Protein AF-A0A959QAR5-F1 (afdb_monomer_lite)

Radius of gyration: 26.77 Å; chains: 1; bounding box: 67×60×67 Å

Secondary structure (DSSP, 8-state):
-HHHHHHHHHHHHHHHHHHHHHHHHHTTTTTGGG-HHHHHHHHHHHHHHHHHHHHHHHHHHHH--TT-HHHHHHHHHHHHHHHHHHHHIIIIISTHHHHHHHHHHHHHHHHHHHHHHHHH-------HHHHHHHHHHHHHHHHHHHHHHHHHHHHHHHHHHHHHHHTTS--

Sequence (171 aa):
MIGNFISDFWFGLRSCSEALLFIRRHRLWTGIWNYGWLSRFLLVVGLLIGLKFFGVFWGWASHVKVDQPQMLGASVVDLYKQMIQAGYSLFFMGWLKYVILILTEVIVFHFVRRSSEILTGQGEDASFKTFLGAQKRMIKVVLRAWVLEMIFTTLAGIVLGIISLDFLKDP

Foldseek 3Di:
DVVVVVVVVVVVVVVVVVLVVVCVVLVLVPCLVVLPVVVVVVVVVVVVVVVLLVVLVVVLVVPDDPPDPVVVVVSVVVSVVSNVVSVCCCCPVHPVVVVVVVVVLSVVVSSVQSVCCVVVVDDDDSYPVVSVVVVVVVVVVVVVVVVVVVVVVVVVVVVVVVVVVVVVPDD

Structure (mmCIF, N/CA/C/O backbone):
data_AF-A0A959QAR5-F1
#
_entry.id   AF-A0A959QAR5-F1
#
loop_
_atom_site.group_PDB
_atom_site.id
_atom_site.type_symbol
_atom_site.label_atom_id
_atom_site.label_alt_id
_atom_site.label_comp_id
_atom_site.label_asym_id
_atom_site.label_entity_id
_atom_site.label_seq_id
_atom_site.pdbx_PDB_ins_code
_atom_site.Cartn_x
_atom_site.Cartn_y
_atom_site.Cartn_z
_atom_site.occupancy
_atom_site.B_iso_or_equiv
_atom_site.auth_seq_id
_atom_site.auth_comp_id
_atom_site.auth_asym_id
_atom_site.auth_atom_id
_atom_site.pdbx_PDB_model_num
ATOM 1 N N . MET A 1 1 ? -14.998 21.836 25.420 1.00 53.31 1 MET A N 1
ATOM 2 C CA . MET A 1 1 ? -14.962 20.989 24.205 1.00 53.31 1 MET A CA 1
ATOM 3 C C . MET A 1 1 ? -13.613 21.081 23.474 1.00 53.31 1 MET A C 1
ATOM 5 O O . MET A 1 1 ? -13.052 20.040 23.180 1.00 53.31 1 MET A O 1
ATOM 9 N N . ILE A 1 2 ? -13.027 22.275 23.278 1.00 59.91 2 ILE A N 1
ATOM 10 C CA . ILE A 1 2 ? -11.709 22.457 22.616 1.00 59.91 2 ILE A CA 1
ATOM 11 C C . ILE A 1 2 ? -10.517 21.918 23.442 1.00 59.91 2 ILE A C 1
ATOM 13 O O . ILE A 1 2 ? -9.582 21.362 22.876 1.00 59.91 2 ILE A O 1
ATOM 17 N N . GLY A 1 3 ? -10.557 22.022 24.778 1.00 67.81 3 GLY A N 1
ATOM 18 C CA . GLY A 1 3 ? -9.472 21.535 25.650 1.00 67.81 3 GLY A CA 1
ATOM 19 C C . GLY A 1 3 ? -9.220 20.023 25.555 1.00 67.81 3 GLY A C 1
ATOM 20 O O . GLY A 1 3 ? -8.069 19.608 25.476 1.00 67.81 3 GLY A O 1
ATOM 21 N N . ASN A 1 4 ? -10.289 19.222 25.464 1.00 72.06 4 ASN A N 1
ATOM 22 C CA . ASN A 1 4 ? -10.189 17.765 25.311 1.00 72.06 4 ASN A CA 1
ATOM 23 C C . ASN A 1 4 ? -9.671 17.381 23.918 1.00 72.06 4 ASN A C 1
ATOM 25 O O . ASN A 1 4 ? -8.890 16.454 23.777 1.00 72.06 4 ASN A O 1
ATOM 29 N N . PHE A 1 5 ? -10.030 18.147 22.885 1.00 76.88 5 PHE A N 1
ATOM 30 C CA . PHE A 1 5 ? -9.530 17.902 21.534 1.00 76.88 5 PHE A CA 1
ATOM 31 C C . PHE A 1 5 ? -8.006 18.075 21.441 1.00 76.88 5 PHE A C 1
ATOM 33 O O . PHE A 1 5 ? -7.326 17.263 20.821 1.00 76.88 5 PHE A O 1
ATOM 40 N N . ILE A 1 6 ? -7.450 19.104 22.092 1.00 77.94 6 ILE A N 1
ATOM 41 C CA . ILE A 1 6 ? -6.000 19.345 22.112 1.00 77.94 6 ILE A CA 1
ATOM 42 C C . ILE A 1 6 ? -5.278 18.247 22.904 1.00 77.94 6 ILE A C 1
ATOM 44 O O . ILE A 1 6 ? -4.229 17.778 22.461 1.00 77.94 6 ILE A O 1
ATOM 48 N N . SER A 1 7 ? -5.830 17.804 24.040 1.00 80.81 7 SER A N 1
ATOM 49 C CA . SER A 1 7 ? -5.240 16.695 24.800 1.00 80.81 7 SER A CA 1
ATOM 50 C C . SER A 1 7 ? -5.286 15.379 24.030 1.00 80.81 7 SER A C 1
ATOM 52 O O . SER A 1 7 ? -4.283 14.670 24.005 1.00 80.81 7 SER A O 1
ATOM 54 N N . ASP A 1 8 ? -6.396 15.083 23.354 1.00 83.56 8 ASP A N 1
ATOM 55 C CA . ASP A 1 8 ? -6.567 13.859 22.566 1.00 83.56 8 ASP A CA 1
ATOM 56 C C . ASP A 1 8 ? -5.649 13.863 21.336 1.00 83.56 8 ASP A C 1
ATOM 58 O O . ASP A 1 8 ? -5.035 12.848 20.999 1.00 83.56 8 ASP A O 1
ATOM 62 N N . PHE A 1 9 ? -5.476 15.029 20.707 1.00 81.69 9 PHE A N 1
ATOM 63 C CA . PHE A 1 9 ? -4.544 15.220 19.599 1.00 81.69 9 PHE A CA 1
ATOM 64 C C . PHE A 1 9 ? -3.089 14.986 20.028 1.00 81.69 9 PHE A C 1
ATOM 66 O O . PHE A 1 9 ? -2.364 14.223 19.387 1.00 81.69 9 PHE A O 1
ATOM 73 N N . TRP A 1 10 ? -2.658 15.593 21.140 1.00 79.94 10 TRP A N 1
ATOM 74 C CA . TRP A 1 10 ? -1.311 15.382 21.679 1.00 79.94 10 TRP A CA 1
ATOM 75 C C . TRP A 1 10 ? -1.090 13.950 22.165 1.00 79.94 10 TRP A C 1
ATOM 77 O O . TRP A 1 10 ? 0.001 13.408 21.979 1.00 79.94 10 TRP A O 1
ATOM 87 N N . PHE A 1 11 ? -2.114 13.324 22.747 1.00 82.19 11 PHE A N 1
ATOM 88 C CA . PHE A 1 11 ? -2.078 11.919 23.134 1.00 82.19 11 PHE A CA 1
ATOM 89 C C . PHE A 1 11 ? -1.850 11.025 21.910 1.00 82.19 11 PHE A C 1
ATOM 91 O O . PHE A 1 11 ? -0.893 10.254 21.898 1.00 82.19 11 PHE A O 1
ATOM 98 N N . GLY A 1 12 ? -2.627 11.208 20.837 1.00 81.44 12 GLY A N 1
ATOM 99 C CA . GLY A 1 12 ? -2.446 10.471 19.584 1.00 81.44 12 GLY A CA 1
ATOM 100 C C . GLY A 1 12 ? -1.063 10.678 18.956 1.00 81.44 12 GLY A C 1
ATOM 101 O O . GLY A 1 12 ? -0.422 9.716 18.528 1.00 81.44 12 GLY A O 1
ATOM 102 N N . LEU A 1 13 ? -0.552 11.914 18.965 1.00 82.56 13 LEU A N 1
ATOM 103 C CA . LEU A 1 13 ? 0.785 12.229 18.453 1.00 82.56 13 LEU A CA 1
ATOM 104 C C . LEU A 1 13 ? 1.888 11.514 19.253 1.00 82.56 13 LEU A C 1
ATOM 106 O O . LEU A 1 13 ? 2.846 10.989 18.680 1.00 82.56 13 LEU A O 1
ATOM 110 N N . ARG A 1 14 ? 1.742 11.448 20.582 1.00 80.88 14 ARG A N 1
ATOM 111 C CA . ARG A 1 14 ? 2.672 10.728 21.460 1.00 80.88 14 ARG A CA 1
ATOM 112 C C . ARG A 1 14 ? 2.595 9.221 21.235 1.00 80.88 14 ARG A C 1
ATOM 114 O O . ARG A 1 14 ? 3.643 8.585 21.112 1.00 80.88 14 ARG A O 1
ATOM 121 N N . SER A 1 15 ? 1.398 8.666 21.067 1.00 85.00 15 SER A N 1
ATOM 122 C CA . SER A 1 15 ? 1.206 7.249 20.744 1.00 85.00 15 SER A CA 1
ATOM 123 C C . SER A 1 15 ? 1.874 6.843 19.425 1.00 85.00 15 SER A C 1
ATOM 125 O O . SER A 1 15 ? 2.395 5.734 19.334 1.00 85.00 15 SER A O 1
ATOM 127 N N . CYS A 1 16 ? 1.965 7.731 18.425 1.00 81.00 16 CYS A N 1
ATOM 128 C CA . CYS A 1 16 ? 2.725 7.455 17.197 1.00 81.00 16 CYS A CA 1
ATOM 129 C C . CYS A 1 16 ? 4.216 7.198 17.479 1.00 81.00 16 CYS A C 1
ATOM 131 O O . CYS A 1 16 ? 4.812 6.284 16.906 1.00 81.00 16 CYS A O 1
ATOM 133 N N . SER A 1 17 ? 4.823 7.971 18.384 1.00 81.62 17 SER A N 1
ATOM 134 C CA . SER A 1 17 ? 6.225 7.771 18.780 1.00 81.62 17 SER A CA 1
ATOM 135 C C . SER A 1 17 ? 6.442 6.442 19.511 1.00 81.62 17 SER A C 1
ATOM 137 O O . SER A 1 17 ? 7.415 5.731 19.247 1.00 81.62 17 SER A O 1
ATOM 139 N N . GLU A 1 18 ? 5.499 6.060 20.373 1.00 84.50 18 GLU A N 1
ATOM 140 C CA . GLU A 1 18 ? 5.531 4.791 21.099 1.00 84.50 18 GLU A CA 1
ATOM 141 C C . GLU A 1 18 ? 5.327 3.608 20.150 1.00 84.50 18 GLU A C 1
ATOM 143 O O . GLU A 1 18 ? 6.034 2.606 20.255 1.00 84.50 18 GLU A O 1
ATOM 148 N N . ALA A 1 19 ? 4.448 3.754 19.157 1.00 85.56 19 ALA A N 1
ATOM 149 C CA . ALA A 1 19 ? 4.251 2.772 18.100 1.00 85.56 19 ALA A CA 1
ATOM 150 C C . ALA A 1 19 ? 5.527 2.572 17.266 1.00 85.56 19 ALA A C 1
ATOM 152 O O . ALA A 1 19 ? 5.908 1.434 16.997 1.00 85.56 19 ALA A O 1
ATOM 153 N N . LEU A 1 20 ? 6.246 3.644 16.908 1.00 83.69 20 LEU A N 1
ATOM 154 C CA . LEU A 1 20 ? 7.537 3.538 16.213 1.00 83.69 20 LEU A CA 1
ATOM 155 C C . LEU A 1 20 ? 8.594 2.818 17.059 1.00 83.69 20 LEU A C 1
ATOM 157 O O . LEU A 1 20 ? 9.320 1.955 16.554 1.00 83.69 20 LEU A O 1
ATOM 161 N N . LEU A 1 21 ? 8.667 3.136 18.354 1.00 86.81 21 LEU A N 1
ATOM 162 C CA . LEU A 1 21 ? 9.552 2.448 19.294 1.00 86.81 21 LEU A CA 1
ATOM 163 C C . LEU A 1 21 ? 9.189 0.965 19.423 1.00 86.81 21 LEU A C 1
ATOM 165 O O . LEU A 1 21 ? 10.085 0.121 19.398 1.00 86.81 21 LEU A O 1
ATOM 169 N N . PHE A 1 22 ? 7.899 0.639 19.495 1.00 89.19 22 PHE A N 1
ATOM 170 C CA . PHE A 1 22 ? 7.392 -0.730 19.532 1.00 89.19 22 PHE A CA 1
ATOM 171 C C . PHE A 1 22 ? 7.754 -1.498 18.255 1.00 89.19 22 PHE A C 1
ATOM 173 O O . PHE A 1 22 ? 8.333 -2.584 18.336 1.00 89.19 22 PHE A O 1
ATOM 180 N N . ILE A 1 23 ? 7.517 -0.899 17.080 1.00 87.75 23 ILE A N 1
ATOM 181 C CA . ILE A 1 23 ? 7.874 -1.464 15.771 1.00 87.75 23 ILE A CA 1
ATOM 182 C C . ILE A 1 23 ? 9.360 -1.823 15.731 1.00 87.75 23 ILE A C 1
ATOM 184 O O . ILE A 1 23 ? 9.729 -2.932 15.335 1.00 87.75 23 ILE A O 1
ATOM 188 N N . ARG A 1 24 ? 10.216 -0.889 16.163 1.00 87.25 24 ARG A N 1
ATOM 189 C CA . ARG A 1 24 ? 11.671 -1.059 16.155 1.00 87.25 24 ARG A CA 1
ATOM 190 C C . ARG A 1 24 ? 12.146 -2.087 17.177 1.00 87.25 24 ARG A C 1
ATOM 192 O O . ARG A 1 24 ? 13.018 -2.892 16.855 1.00 87.25 24 ARG A O 1
ATOM 199 N N . ARG A 1 25 ? 11.585 -2.071 18.388 1.00 90.06 25 ARG A N 1
ATOM 200 C CA . ARG A 1 25 ? 11.956 -2.971 19.488 1.00 90.06 25 ARG A CA 1
ATOM 201 C C . ARG A 1 25 ? 11.600 -4.421 19.174 1.00 90.06 25 ARG A C 1
ATOM 203 O O . ARG A 1 25 ? 12.423 -5.303 19.392 1.00 90.06 25 ARG A O 1
ATOM 210 N N . HIS A 1 26 ? 10.418 -4.651 18.611 1.00 89.31 26 HIS A N 1
ATOM 211 C CA . HIS A 1 26 ? 9.916 -5.989 18.303 1.00 89.31 26 HIS A CA 1
ATOM 212 C C . HIS A 1 26 ? 10.182 -6.447 16.862 1.00 89.31 26 HIS A C 1
ATOM 214 O O . HIS A 1 26 ? 9.813 -7.561 16.497 1.00 89.31 26 HIS A O 1
ATOM 220 N N . ARG A 1 27 ? 10.843 -5.609 16.048 1.00 85.44 27 ARG A N 1
ATOM 221 C CA . ARG A 1 27 ? 11.210 -5.884 14.648 1.00 85.44 27 ARG A CA 1
ATOM 222 C C . ARG A 1 27 ? 10.037 -6.445 13.842 1.00 85.44 27 ARG A C 1
ATOM 224 O O . ARG A 1 27 ? 10.142 -7.518 13.247 1.00 85.44 27 ARG A O 1
ATOM 231 N N . LEU A 1 28 ? 8.917 -5.719 13.814 1.00 86.06 28 LEU A N 1
ATOM 232 C CA . LEU A 1 28 ? 7.675 -6.203 13.187 1.00 86.06 28 LEU A CA 1
ATOM 233 C C . LEU A 1 28 ? 7.810 -6.514 11.688 1.00 86.06 28 LEU A C 1
ATOM 235 O O . LEU A 1 28 ? 6.982 -7.238 11.164 1.00 86.06 28 LEU A O 1
ATOM 239 N N . TRP A 1 29 ? 8.856 -6.018 11.018 1.00 84.00 29 TRP A N 1
ATOM 240 C CA . TRP A 1 29 ? 9.182 -6.341 9.621 1.00 84.00 29 TRP A CA 1
ATOM 241 C C . TRP A 1 29 ? 9.709 -7.772 9.413 1.00 84.00 29 TRP A C 1
ATOM 243 O O . TRP A 1 29 ? 9.875 -8.222 8.277 1.00 84.00 29 TRP A O 1
ATOM 253 N N . THR A 1 30 ? 10.041 -8.487 10.490 1.00 82.19 30 THR A N 1
ATOM 254 C CA . THR A 1 30 ? 10.508 -9.872 10.405 1.00 82.19 30 THR A CA 1
ATOM 255 C C . THR A 1 30 ? 9.339 -10.812 10.114 1.00 82.19 30 THR A C 1
ATOM 257 O O . THR A 1 30 ? 8.298 -10.758 10.761 1.00 82.19 30 THR A O 1
ATOM 260 N N . GLY A 1 31 ? 9.518 -11.697 9.129 1.00 80.12 31 GLY A N 1
ATOM 261 C CA . GLY A 1 31 ? 8.493 -12.670 8.738 1.00 80.12 31 GLY A CA 1
ATOM 262 C C . GLY A 1 31 ? 7.604 -12.249 7.567 1.00 80.12 31 GLY A C 1
ATOM 263 O O . GLY A 1 31 ? 6.745 -13.030 7.169 1.00 80.12 31 GLY A O 1
ATOM 264 N N . ILE A 1 32 ? 7.833 -11.087 6.942 1.00 81.44 32 ILE A N 1
ATOM 265 C CA . ILE A 1 32 ? 7.093 -10.680 5.730 1.00 81.44 32 ILE A CA 1
ATOM 266 C C . ILE A 1 32 ? 7.295 -11.653 4.551 1.00 81.44 32 ILE A C 1
ATOM 268 O O . ILE A 1 32 ? 6.420 -11.821 3.706 1.00 81.44 32 ILE A O 1
ATOM 272 N N . TRP A 1 33 ? 8.428 -12.357 4.525 1.00 80.00 33 TRP A N 1
ATOM 273 C CA . TRP A 1 33 ? 8.729 -13.388 3.529 1.00 80.00 33 TRP A CA 1
ATOM 274 C C . TRP A 1 33 ? 8.036 -14.729 3.799 1.00 80.00 33 TRP A C 1
ATOM 276 O O . TRP A 1 33 ? 7.980 -15.571 2.907 1.00 80.00 33 TRP A O 1
ATOM 286 N N . ASN A 1 34 ? 7.450 -14.926 4.986 1.00 79.69 34 ASN A N 1
ATOM 287 C CA . ASN A 1 34 ? 6.741 -16.165 5.329 1.00 79.69 34 ASN A CA 1
ATOM 288 C C . ASN A 1 34 ? 5.403 -16.299 4.576 1.00 79.69 34 ASN A C 1
ATOM 290 O O . ASN A 1 34 ? 4.792 -17.367 4.556 1.00 79.69 34 ASN A O 1
ATOM 294 N N . TYR A 1 35 ? 4.944 -15.230 3.923 1.00 82.56 35 TYR A N 1
ATOM 295 C CA . TYR A 1 35 ? 3.731 -15.219 3.116 1.00 82.56 35 TYR A CA 1
ATOM 296 C C . TYR A 1 35 ? 4.025 -15.835 1.742 1.00 82.56 35 TYR A C 1
ATOM 298 O O . TYR A 1 35 ? 4.268 -15.137 0.761 1.00 82.56 35 TYR A O 1
ATOM 306 N N . GLY A 1 36 ? 3.967 -17.165 1.643 1.00 84.19 36 GLY A N 1
ATOM 307 C CA . GLY A 1 36 ? 4.244 -17.881 0.387 1.00 84.19 36 GLY A CA 1
ATOM 308 C C . GLY A 1 36 ? 3.317 -17.518 -0.786 1.00 84.19 36 GLY A C 1
ATO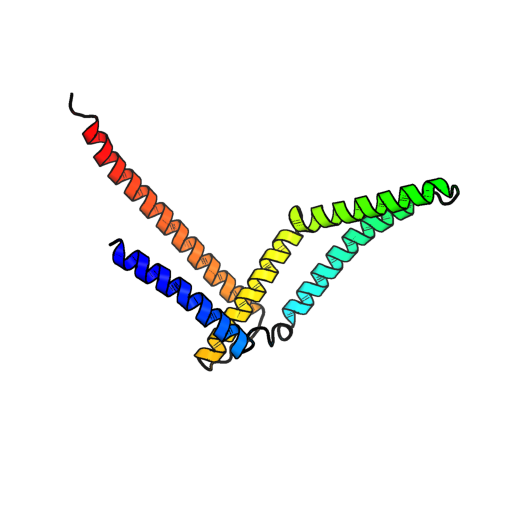M 309 O O . GLY A 1 36 ? 3.639 -17.776 -1.941 1.00 84.19 36 GLY A O 1
ATOM 310 N N . TRP A 1 37 ? 2.160 -16.904 -0.525 1.00 90.12 37 TRP A N 1
ATOM 311 C CA . TRP A 1 37 ? 1.291 -16.371 -1.577 1.00 90.12 37 TRP A CA 1
ATOM 312 C C . TRP A 1 37 ? 1.756 -14.998 -2.087 1.00 90.12 37 TRP A C 1
ATOM 314 O O . TRP A 1 37 ? 1.574 -14.704 -3.266 1.00 90.12 37 TRP A O 1
ATOM 324 N N . LEU A 1 38 ? 2.386 -14.185 -1.229 1.00 90.38 38 LEU A N 1
ATOM 325 C CA . LEU A 1 38 ? 2.914 -12.869 -1.588 1.00 90.38 38 LEU A CA 1
ATOM 326 C C . LEU A 1 38 ? 4.069 -13.012 -2.580 1.00 90.38 38 LEU A C 1
ATOM 32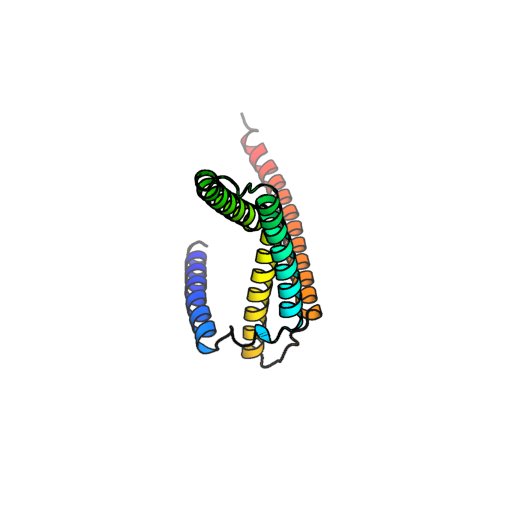8 O O . LEU A 1 38 ? 4.117 -12.292 -3.572 1.00 90.38 38 LEU A O 1
ATOM 332 N N . SER A 1 39 ? 4.957 -13.986 -2.365 1.00 89.94 39 SER A N 1
ATOM 333 C CA . SER A 1 39 ? 6.048 -14.269 -3.303 1.00 89.94 39 SER A CA 1
ATOM 334 C C . SER A 1 39 ? 5.528 -14.715 -4.673 1.00 89.94 39 SER A C 1
ATOM 336 O O . SER A 1 39 ? 5.981 -14.203 -5.693 1.00 89.94 39 SER A O 1
ATOM 338 N N . ARG A 1 40 ? 4.518 -15.596 -4.721 1.00 92.50 40 ARG A N 1
ATOM 339 C CA . ARG A 1 40 ? 3.857 -15.998 -5.979 1.00 92.50 40 ARG A CA 1
ATOM 340 C C . ARG A 1 40 ? 3.201 -14.812 -6.685 1.00 92.50 40 ARG A C 1
ATOM 342 O O . ARG A 1 40 ? 3.326 -14.687 -7.898 1.00 92.50 40 ARG A O 1
ATOM 349 N N . PHE A 1 41 ? 2.541 -13.929 -5.937 1.00 91.94 41 PHE A N 1
ATOM 350 C CA . PHE A 1 41 ? 1.955 -12.705 -6.482 1.00 91.94 41 PHE A CA 1
ATOM 351 C C . PHE A 1 41 ? 3.025 -11.781 -7.084 1.00 91.94 41 PHE A C 1
ATOM 353 O O . PHE A 1 41 ? 2.882 -11.341 -8.224 1.00 91.94 41 PHE A O 1
ATOM 360 N N . LEU A 1 42 ? 4.128 -11.549 -6.367 1.00 93.19 42 LEU A N 1
ATOM 361 C CA . LEU A 1 42 ? 5.252 -10.743 -6.850 1.00 93.19 42 LEU A CA 1
ATOM 362 C C . LEU A 1 42 ? 5.906 -11.334 -8.103 1.00 93.19 42 LEU A C 1
ATOM 364 O O . LEU A 1 42 ? 6.278 -10.575 -8.992 1.00 93.19 42 LEU A O 1
ATOM 368 N N . LEU A 1 43 ? 6.004 -12.662 -8.212 1.00 95.12 43 LEU A N 1
ATOM 369 C CA . LEU A 1 43 ? 6.507 -13.317 -9.423 1.00 95.12 43 LEU A CA 1
ATOM 370 C C . LEU A 1 43 ? 5.620 -13.029 -10.638 1.00 95.12 43 LEU A C 1
ATOM 372 O O . LEU A 1 43 ? 6.136 -12.680 -11.697 1.00 95.12 43 LEU A O 1
ATOM 376 N N . VAL A 1 44 ? 4.294 -13.120 -10.487 1.00 94.56 44 VAL A N 1
ATOM 377 C CA . VAL A 1 44 ? 3.352 -12.795 -11.573 1.00 94.56 44 VAL A CA 1
ATOM 378 C C . VAL A 1 44 ? 3.472 -11.324 -11.968 1.00 94.56 44 VAL A C 1
ATOM 380 O O . VAL A 1 44 ? 3.568 -11.009 -13.151 1.00 94.56 44 VAL A O 1
ATOM 383 N N . VAL A 1 45 ? 3.520 -10.419 -10.988 1.00 93.81 45 VAL A N 1
ATOM 384 C CA . VAL A 1 45 ? 3.707 -8.983 -11.237 1.00 93.81 45 VAL A CA 1
ATOM 385 C C . VAL A 1 45 ? 5.026 -8.725 -11.968 1.00 93.81 45 VAL A C 1
ATOM 387 O O . VAL A 1 45 ? 5.037 -8.018 -12.975 1.00 93.81 45 VAL A O 1
ATOM 390 N N . GLY A 1 46 ? 6.123 -9.326 -11.505 1.00 94.62 46 GLY A N 1
ATOM 391 C CA . GLY A 1 46 ? 7.441 -9.212 -12.125 1.00 94.62 46 GLY A CA 1
ATOM 392 C C . GLY A 1 46 ? 7.456 -9.720 -13.566 1.00 94.62 46 GLY A C 1
ATOM 393 O O . GLY A 1 46 ? 8.020 -9.060 -14.435 1.00 94.62 46 GLY A O 1
ATOM 394 N N . LEU A 1 47 ? 6.766 -10.830 -13.848 1.00 95.94 47 LEU A N 1
ATOM 395 C CA . LEU A 1 47 ? 6.621 -11.361 -15.203 1.00 95.94 47 LEU A CA 1
ATOM 396 C C . LEU A 1 47 ? 5.873 -10.382 -16.120 1.00 95.94 47 LEU A C 1
ATOM 398 O O . LEU A 1 47 ? 6.323 -10.113 -17.230 1.00 95.94 47 LEU A O 1
ATOM 402 N N . LEU A 1 48 ? 4.761 -9.806 -15.654 1.00 92.94 48 LEU A N 1
ATOM 403 C CA . LEU A 1 48 ? 3.986 -8.825 -16.423 1.00 92.94 48 LEU A CA 1
ATOM 404 C C . LEU A 1 48 ? 4.788 -7.549 -16.715 1.00 92.94 48 LEU A C 1
ATOM 406 O O . LEU A 1 48 ? 4.722 -7.013 -17.823 1.00 92.94 48 LEU A O 1
ATOM 410 N N . ILE A 1 49 ? 5.560 -7.076 -15.733 1.00 92.56 49 ILE A N 1
ATOM 411 C CA . ILE A 1 49 ? 6.487 -5.952 -15.904 1.00 92.56 49 ILE A CA 1
ATOM 412 C C . ILE A 1 49 ? 7.550 -6.313 -16.947 1.00 92.56 49 ILE A C 1
ATOM 414 O O . ILE A 1 49 ? 7.760 -5.555 -17.893 1.00 92.56 49 ILE A O 1
ATOM 418 N N . GLY A 1 50 ? 8.161 -7.493 -16.821 1.00 93.12 50 GLY A N 1
ATOM 419 C CA . GLY A 1 50 ? 9.155 -8.000 -17.763 1.00 93.12 50 GLY A CA 1
ATOM 420 C C . GLY A 1 50 ? 8.635 -8.040 -19.199 1.00 93.12 50 GLY A C 1
ATOM 421 O O . GLY A 1 50 ? 9.300 -7.534 -20.095 1.00 93.12 50 GLY A O 1
ATOM 422 N N . LEU A 1 51 ? 7.414 -8.537 -19.422 1.00 93.25 51 LEU A N 1
ATOM 423 C CA . LEU A 1 51 ? 6.790 -8.574 -20.752 1.00 93.25 51 LEU A CA 1
ATOM 424 C C . LEU A 1 51 ? 6.572 -7.175 -21.343 1.00 93.25 51 LEU A C 1
ATOM 426 O O . LEU A 1 51 ? 6.763 -6.971 -22.541 1.00 93.25 51 LEU A O 1
ATOM 430 N N . LYS A 1 52 ? 6.200 -6.192 -20.516 1.00 90.06 52 LYS A N 1
ATOM 431 C CA . LYS A 1 52 ? 6.027 -4.804 -20.966 1.00 90.06 52 LYS A CA 1
ATOM 432 C C . LYS A 1 52 ? 7.346 -4.184 -21.416 1.00 90.06 52 LYS A C 1
ATOM 434 O O . LYS A 1 52 ? 7.399 -3.607 -22.499 1.00 90.06 52 LYS A O 1
ATOM 439 N N . PHE A 1 53 ? 8.400 -4.336 -20.620 1.00 90.75 53 PHE A N 1
ATOM 440 C CA . PHE A 1 53 ? 9.727 -3.833 -20.976 1.00 90.75 53 PHE A CA 1
ATOM 441 C C . PHE A 1 53 ? 10.347 -4.597 -22.150 1.00 90.75 53 PHE A C 1
ATOM 443 O O . PHE A 1 53 ? 10.992 -3.987 -23.001 1.00 90.75 53 PHE A O 1
ATOM 450 N N . PHE A 1 54 ? 10.078 -5.899 -22.261 1.00 93.44 54 PHE A N 1
ATOM 451 C CA . PHE A 1 54 ? 10.462 -6.691 -23.425 1.00 93.44 54 PHE A CA 1
ATOM 452 C C . PHE A 1 54 ? 9.814 -6.161 -24.709 1.00 93.44 54 PHE A C 1
ATOM 454 O O . PHE A 1 54 ? 10.489 -6.061 -25.725 1.00 93.44 54 PHE A O 1
ATOM 461 N N . GLY A 1 55 ? 8.545 -5.742 -24.664 1.00 92.19 55 GLY A N 1
ATOM 462 C CA . GLY A 1 55 ? 7.880 -5.109 -25.807 1.00 92.19 55 GLY A CA 1
ATOM 463 C C . GLY A 1 55 ? 8.546 -3.802 -26.256 1.00 92.19 55 GLY A C 1
ATOM 464 O O . GLY A 1 55 ? 8.720 -3.591 -27.453 1.00 92.19 55 GLY A O 1
ATOM 465 N N . VAL A 1 56 ? 8.972 -2.955 -25.310 1.00 90.38 56 VAL A N 1
ATOM 466 C CA . VAL A 1 56 ? 9.720 -1.715 -25.611 1.00 90.38 56 VAL A CA 1
ATOM 467 C C . VAL A 1 56 ? 11.067 -2.042 -26.252 1.00 90.38 56 VAL A C 1
ATOM 469 O O . VAL A 1 56 ? 11.428 -1.468 -27.277 1.00 90.38 56 VAL A O 1
ATOM 472 N N . PHE A 1 57 ? 11.789 -3.007 -25.680 1.00 91.31 57 PHE A N 1
ATOM 473 C CA . PHE A 1 57 ? 13.068 -3.457 -26.219 1.00 91.31 57 PHE A CA 1
ATOM 474 C C . PHE A 1 57 ? 12.924 -4.057 -27.621 1.00 91.31 57 PHE A C 1
ATOM 476 O O . PHE A 1 57 ? 13.705 -3.729 -28.509 1.00 91.31 57 PHE A O 1
ATOM 483 N N . TRP A 1 58 ? 11.913 -4.900 -27.839 1.00 92.19 58 TRP A N 1
ATOM 484 C CA . TRP A 1 58 ? 11.636 -5.513 -29.135 1.00 92.19 58 TRP A CA 1
ATOM 485 C C . TRP A 1 58 ? 11.281 -4.469 -30.197 1.00 92.19 58 TRP A C 1
ATOM 487 O O . TRP A 1 58 ? 11.814 -4.512 -31.305 1.00 92.19 58 TRP A O 1
ATOM 497 N N . GLY A 1 59 ? 10.438 -3.494 -29.841 1.00 89.25 59 GLY A N 1
ATOM 498 C CA . GLY A 1 59 ? 10.104 -2.368 -30.711 1.00 89.25 59 GLY A CA 1
ATOM 499 C C . GLY A 1 59 ? 11.353 -1.608 -31.145 1.00 89.25 59 GLY A C 1
ATOM 500 O O . GLY A 1 59 ? 11.594 -1.453 -32.339 1.00 89.25 59 GLY A O 1
ATOM 501 N N . TRP A 1 60 ? 12.211 -1.235 -30.197 1.00 89.25 60 TRP A N 1
ATOM 502 C CA . TRP A 1 60 ? 13.490 -0.603 -30.511 1.00 89.25 60 TRP A CA 1
ATOM 503 C C . TRP A 1 60 ? 14.387 -1.479 -31.393 1.00 89.25 60 TRP A C 1
ATOM 505 O O . TRP A 1 60 ? 14.828 -1.023 -32.445 1.00 89.25 60 TRP A O 1
ATOM 515 N N . ALA A 1 61 ? 14.606 -2.744 -31.020 1.00 88.25 61 ALA A N 1
ATOM 516 C CA . ALA A 1 61 ? 15.486 -3.660 -31.744 1.00 88.25 61 ALA A CA 1
ATOM 517 C C . ALA A 1 61 ? 15.062 -3.842 -33.212 1.00 88.25 61 ALA A C 1
ATOM 519 O O . ALA A 1 61 ? 15.914 -3.956 -34.088 1.00 88.25 61 ALA A O 1
ATOM 520 N N . SER A 1 62 ? 13.755 -3.804 -33.494 1.00 86.38 62 SER A N 1
ATOM 521 C CA . SER A 1 62 ? 13.215 -3.895 -34.856 1.00 86.38 62 SER A CA 1
ATOM 522 C C . SER A 1 62 ? 13.432 -2.641 -35.722 1.00 86.38 62 SER A C 1
ATOM 524 O O . SER A 1 62 ? 13.341 -2.720 -36.946 1.00 86.38 62 SER A O 1
ATOM 526 N N . HIS A 1 63 ? 13.739 -1.491 -35.112 1.00 81.50 63 HIS A N 1
ATOM 527 C CA . HIS A 1 63 ? 13.894 -0.201 -35.794 1.00 81.50 63 HIS A CA 1
ATOM 528 C C . HIS A 1 63 ? 15.348 0.285 -35.895 1.00 81.50 63 HIS A C 1
ATOM 530 O O . HIS A 1 63 ? 15.622 1.238 -36.630 1.00 81.50 63 HIS A O 1
ATOM 536 N N . VAL A 1 64 ? 16.294 -0.360 -35.206 1.00 81.88 64 VAL A N 1
ATOM 537 C CA . VAL A 1 64 ? 17.716 -0.005 -35.293 1.00 81.88 64 VAL A CA 1
ATOM 538 C C . VAL A 1 64 ? 18.318 -0.522 -36.599 1.00 81.88 64 VAL A C 1
ATOM 540 O O . VAL A 1 64 ? 18.469 -1.724 -36.803 1.00 81.88 64 VAL A O 1
ATOM 543 N N . LYS A 1 65 ? 18.727 0.403 -37.473 1.00 69.12 65 LYS A N 1
ATOM 544 C CA . LYS A 1 65 ? 19.576 0.107 -38.635 1.00 69.12 65 LYS A CA 1
ATOM 545 C C . LYS A 1 65 ? 21.042 0.275 -38.238 1.00 69.12 65 LYS A C 1
ATOM 547 O O . LYS A 1 65 ? 21.483 1.384 -37.950 1.00 69.12 65 LYS A O 1
ATOM 552 N N . VAL A 1 66 ? 21.777 -0.835 -38.201 1.00 67.19 66 VAL A N 1
ATOM 553 C CA . VAL A 1 66 ? 23.160 -0.921 -37.686 1.00 67.19 66 VAL A CA 1
ATOM 554 C C . VAL A 1 66 ? 24.194 -0.336 -38.666 1.00 67.19 66 VAL A C 1
ATOM 556 O O . VAL A 1 66 ? 25.334 -0.084 -38.290 1.00 67.19 66 VAL A O 1
ATOM 559 N N . ASP A 1 67 ? 23.787 -0.029 -39.898 1.00 70.31 67 ASP A N 1
ATOM 560 C CA . ASP A 1 67 ? 24.688 0.363 -40.990 1.00 70.31 67 ASP A CA 1
ATOM 561 C C . ASP A 1 67 ? 25.284 1.782 -40.853 1.00 70.31 67 ASP A C 1
ATOM 563 O O . ASP A 1 67 ? 26.184 2.149 -41.606 1.00 70.31 67 ASP A O 1
ATOM 567 N N . GLN A 1 68 ? 24.806 2.602 -39.906 1.00 72.81 68 GLN A N 1
ATOM 568 C CA . GLN A 1 68 ? 25.275 3.979 -39.695 1.00 72.81 68 GLN A CA 1
ATOM 569 C C . GLN A 1 68 ? 25.653 4.232 -38.221 1.00 72.81 68 GLN A C 1
ATOM 571 O O . GLN A 1 68 ? 24.770 4.433 -37.381 1.00 72.81 68 GLN A O 1
ATOM 576 N N . PRO A 1 69 ? 26.957 4.312 -37.884 1.00 66.75 69 PRO A N 1
ATOM 577 C CA . PRO A 1 69 ? 27.438 4.502 -36.511 1.00 66.75 69 PRO A CA 1
ATOM 578 C C . PRO A 1 69 ? 26.909 5.765 -35.815 1.00 66.75 69 PRO A C 1
ATOM 580 O O . PRO A 1 69 ? 26.705 5.767 -34.604 1.00 66.75 69 PRO A O 1
ATOM 583 N N . GLN A 1 70 ? 26.634 6.833 -36.574 1.00 68.38 70 GLN A N 1
ATOM 584 C CA . GLN A 1 70 ? 26.049 8.069 -36.038 1.00 68.38 70 GLN A CA 1
ATOM 585 C C . GLN A 1 70 ? 24.582 7.891 -35.597 1.00 68.38 70 GLN A C 1
ATOM 587 O O . GLN A 1 70 ? 24.130 8.566 -34.674 1.00 68.38 70 GLN A O 1
ATOM 592 N N . MET A 1 71 ? 23.845 6.953 -36.203 1.00 73.75 71 MET A N 1
ATOM 593 C CA . MET A 1 71 ? 22.437 6.672 -35.884 1.00 73.75 71 MET A CA 1
ATOM 594 C C . MET A 1 71 ? 22.280 5.754 -34.665 1.00 73.75 71 MET A C 1
ATOM 596 O O . MET A 1 71 ? 21.268 5.826 -33.966 1.00 73.75 71 MET A O 1
ATOM 600 N N . LEU A 1 72 ? 23.301 4.950 -34.342 1.00 79.06 72 LEU A N 1
ATOM 601 C CA . LEU A 1 72 ? 23.312 4.109 -33.141 1.00 79.06 72 LEU A CA 1
ATOM 602 C C . LEU A 1 72 ? 23.204 4.947 -31.859 1.00 79.06 72 LEU A C 1
ATOM 604 O O . LEU A 1 72 ? 22.362 4.650 -31.012 1.00 79.06 72 LEU A O 1
ATOM 608 N N . GLY A 1 73 ? 23.975 6.034 -31.745 1.00 82.12 73 GLY A N 1
ATOM 609 C CA . GLY A 1 73 ? 23.927 6.924 -30.577 1.00 82.12 73 GLY A CA 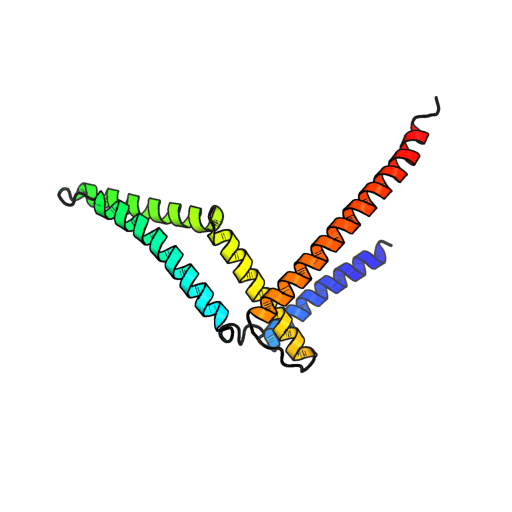1
ATOM 610 C C . GLY A 1 73 ? 22.540 7.535 -30.346 1.00 82.12 73 GLY A C 1
ATOM 611 O O . GLY A 1 73 ? 22.024 7.503 -29.229 1.00 82.12 73 GLY A O 1
ATOM 612 N N . ALA A 1 74 ? 21.895 8.015 -31.413 1.00 84.25 74 ALA A N 1
ATOM 613 C CA . ALA A 1 74 ? 20.535 8.550 -31.345 1.00 84.25 74 ALA A CA 1
ATOM 614 C C . ALA A 1 74 ? 19.504 7.472 -30.962 1.00 84.25 74 ALA A C 1
ATOM 616 O O . ALA A 1 74 ? 18.628 7.727 -30.137 1.00 84.25 74 ALA A O 1
ATOM 617 N N . SER A 1 75 ? 19.642 6.253 -31.494 1.00 85.75 75 SER A N 1
ATOM 618 C CA . SER A 1 75 ? 18.727 5.145 -31.195 1.00 85.75 75 SER A CA 1
ATOM 619 C C . SER A 1 75 ? 18.797 4.670 -29.739 1.00 85.75 75 SER A C 1
ATOM 621 O O . SER A 1 75 ? 17.778 4.295 -29.167 1.00 85.75 75 SER A O 1
ATOM 623 N N . VAL A 1 76 ? 19.977 4.707 -29.110 1.00 88.12 76 VAL A N 1
ATOM 624 C CA . VAL A 1 76 ? 20.148 4.338 -27.694 1.00 88.12 76 VAL A CA 1
ATOM 625 C C . VAL A 1 76 ? 19.523 5.392 -26.780 1.00 88.12 76 VAL A C 1
ATOM 627 O O . VAL A 1 76 ? 18.867 5.050 -25.796 1.00 88.12 76 VAL A O 1
ATOM 630 N N . VAL A 1 77 ? 19.675 6.676 -27.120 1.00 89.62 77 VAL A N 1
ATOM 631 C CA . VAL A 1 77 ? 19.003 7.770 -26.399 1.00 89.62 77 VAL A CA 1
ATOM 632 C C . VAL A 1 77 ? 17.485 7.638 -26.512 1.00 89.62 77 VAL A C 1
ATOM 634 O O . VAL A 1 77 ? 16.775 7.862 -25.531 1.00 89.62 77 VAL A O 1
ATOM 637 N N . ASP A 1 78 ? 16.981 7.254 -27.682 1.00 89.81 78 ASP A N 1
ATOM 638 C CA . ASP A 1 78 ? 15.555 7.029 -27.885 1.00 89.81 78 ASP A CA 1
ATOM 639 C C . ASP A 1 78 ? 15.037 5.828 -27.077 1.00 89.81 78 ASP A C 1
ATOM 641 O O . ASP A 1 78 ? 14.051 5.965 -26.355 1.00 89.81 78 ASP A O 1
ATOM 645 N N . LEU A 1 79 ? 15.764 4.702 -27.062 1.00 90.88 79 LEU A N 1
ATOM 646 C CA . LEU A 1 79 ? 15.457 3.566 -26.183 1.00 90.88 79 LEU A CA 1
ATOM 647 C C . LEU A 1 79 ? 15.369 3.996 -24.717 1.00 90.88 79 LEU A C 1
ATOM 649 O O . LEU A 1 79 ? 14.414 3.651 -24.028 1.00 90.88 79 LEU A O 1
ATOM 653 N N . TYR A 1 80 ? 16.343 4.767 -24.233 1.00 91.94 80 TYR A N 1
ATOM 654 C CA . TYR A 1 80 ? 16.348 5.265 -22.858 1.00 91.94 80 TYR A CA 1
ATOM 655 C C . TYR A 1 80 ? 15.110 6.119 -22.550 1.00 91.94 80 TYR A C 1
ATOM 657 O O . TYR A 1 80 ? 14.458 5.920 -21.521 1.00 91.94 80 TYR A O 1
ATOM 665 N N . LYS A 1 81 ? 14.737 7.028 -23.459 1.00 92.94 81 LYS A N 1
ATOM 666 C CA . LYS A 1 81 ? 13.520 7.842 -23.319 1.00 92.94 81 LYS A CA 1
ATOM 667 C C . LYS A 1 81 ? 12.265 6.974 -23.291 1.00 92.94 81 LYS A C 1
ATOM 669 O O . LYS A 1 81 ? 11.438 7.149 -22.397 1.00 92.94 81 LYS A O 1
ATOM 674 N N . GLN A 1 82 ? 12.149 6.015 -24.210 1.00 92.44 82 GLN A N 1
ATOM 675 C CA . GLN A 1 82 ? 11.021 5.085 -24.260 1.00 92.44 82 GL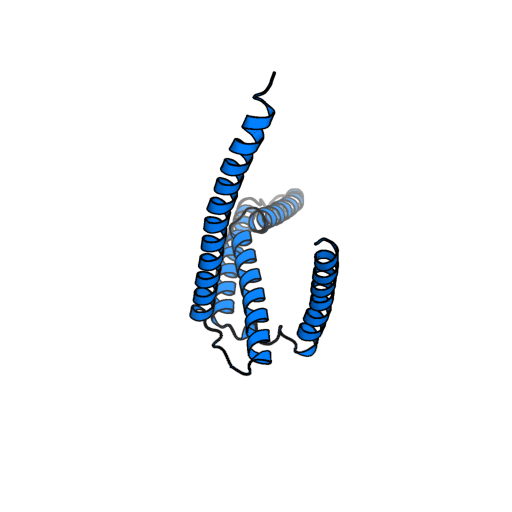N A CA 1
ATOM 676 C C . GLN A 1 82 ? 10.935 4.229 -22.989 1.00 92.44 82 GLN A C 1
ATOM 678 O O . GLN A 1 82 ? 9.845 4.035 -22.458 1.00 92.44 82 GLN A O 1
ATOM 683 N N . MET A 1 83 ? 12.068 3.776 -22.447 1.00 92.50 83 MET A N 1
ATOM 684 C CA . MET A 1 83 ? 12.138 3.011 -21.197 1.00 92.50 83 MET A CA 1
ATOM 685 C C . MET A 1 83 ? 11.674 3.836 -19.992 1.00 92.50 83 MET A C 1
ATOM 687 O O . MET A 1 83 ? 10.865 3.356 -19.197 1.00 92.50 83 MET A O 1
ATOM 691 N N . ILE A 1 84 ? 12.126 5.088 -19.869 1.00 92.75 84 ILE A N 1
ATOM 692 C CA . ILE A 1 84 ? 11.670 5.994 -18.804 1.00 92.75 84 ILE A CA 1
ATOM 693 C C . ILE A 1 84 ? 10.183 6.281 -18.934 1.00 92.75 84 ILE A C 1
ATOM 695 O O . ILE A 1 84 ? 9.452 6.201 -17.948 1.00 92.75 84 ILE A O 1
ATOM 699 N N . GLN A 1 85 ? 9.723 6.608 -20.138 1.00 92.94 85 GLN A N 1
ATOM 700 C CA . GLN A 1 85 ? 8.323 6.926 -20.379 1.00 92.94 85 GLN A CA 1
ATOM 701 C C . GLN A 1 85 ? 7.425 5.713 -20.111 1.00 92.94 85 GLN A C 1
ATOM 703 O O . GLN A 1 85 ? 6.388 5.853 -19.460 1.00 92.94 85 GLN A O 1
ATOM 708 N N . ALA A 1 86 ? 7.836 4.520 -20.549 1.00 90.19 86 ALA A N 1
ATOM 709 C CA . ALA A 1 86 ? 7.146 3.271 -20.256 1.00 90.19 86 ALA A CA 1
ATOM 710 C C . ALA A 1 86 ? 7.120 2.991 -18.751 1.00 90.19 86 ALA A C 1
ATOM 712 O O . ALA A 1 86 ? 6.066 2.649 -18.220 1.00 90.19 86 ALA A O 1
ATOM 713 N N . GLY A 1 87 ? 8.235 3.204 -18.047 1.00 90.31 87 GLY A N 1
ATOM 714 C CA . GLY A 1 87 ? 8.303 3.114 -16.591 1.00 90.31 87 GLY A CA 1
ATOM 715 C C . GLY A 1 87 ? 7.326 4.073 -15.912 1.00 90.31 87 GLY A C 1
ATOM 716 O O . GLY A 1 87 ? 6.469 3.638 -15.147 1.00 90.31 87 GLY A O 1
ATOM 717 N N . TYR A 1 88 ? 7.384 5.366 -16.232 1.00 90.19 88 TYR A N 1
ATOM 718 C CA . TYR A 1 88 ? 6.495 6.378 -15.657 1.00 90.19 88 TYR A CA 1
ATOM 719 C C . TYR A 1 88 ? 5.016 6.062 -15.922 1.00 90.19 88 TYR A C 1
ATOM 721 O O . TYR A 1 88 ? 4.192 6.090 -15.006 1.00 90.19 88 TYR A O 1
ATOM 729 N N . SER A 1 89 ? 4.687 5.688 -17.161 1.00 89.69 89 SER A N 1
ATOM 730 C CA . SER A 1 89 ? 3.342 5.257 -17.537 1.00 89.69 89 SER A CA 1
ATOM 731 C C . SER A 1 89 ? 2.897 4.029 -16.741 1.00 89.69 89 SER A C 1
ATOM 733 O O . SER A 1 89 ? 1.793 4.029 -16.202 1.00 89.69 89 SER A O 1
ATOM 735 N N . LEU A 1 90 ? 3.755 3.016 -16.581 1.00 88.75 90 LEU A N 1
ATOM 736 C CA . LEU A 1 90 ? 3.452 1.814 -15.802 1.00 88.75 90 LEU A CA 1
ATOM 737 C C . LEU A 1 90 ? 3.209 2.127 -14.321 1.00 88.75 90 LEU A C 1
ATOM 739 O O . LEU A 1 90 ? 2.188 1.693 -13.786 1.00 88.75 90 LEU A O 1
ATOM 743 N N . PHE A 1 91 ? 4.110 2.876 -13.677 1.00 85.75 91 PHE A N 1
ATOM 744 C CA . PHE A 1 91 ? 4.062 3.170 -12.240 1.00 85.75 91 PHE A CA 1
ATOM 745 C C . PHE A 1 91 ? 2.907 4.104 -11.854 1.00 85.75 91 PHE A C 1
ATOM 747 O O . PHE A 1 91 ? 2.232 3.844 -10.858 1.00 85.75 91 PHE A O 1
ATOM 754 N N . PHE A 1 92 ? 2.661 5.170 -12.624 1.00 83.44 92 PHE A N 1
ATOM 755 C CA . PHE A 1 92 ? 1.741 6.240 -12.214 1.00 83.44 92 PHE A CA 1
ATOM 756 C C . PHE A 1 92 ? 0.398 6.243 -12.946 1.00 83.44 92 PHE A C 1
ATOM 758 O O . PHE A 1 92 ? -0.613 6.623 -12.354 1.00 83.44 92 PHE A O 1
ATOM 765 N N . MET A 1 93 ? 0.359 5.808 -14.207 1.00 79.12 93 MET A N 1
ATOM 766 C CA . MET A 1 93 ? -0.858 5.831 -15.035 1.00 79.12 93 MET A CA 1
ATOM 767 C C . MET A 1 93 ? -1.441 4.436 -15.293 1.00 79.12 93 MET A C 1
ATOM 769 O O . MET A 1 93 ? -2.575 4.310 -15.747 1.00 79.12 93 MET A O 1
ATOM 773 N N . GLY A 1 94 ? -0.675 3.386 -15.005 1.00 85.19 94 GLY A N 1
ATOM 774 C CA . GLY A 1 94 ? -1.011 2.012 -15.336 1.00 85.19 94 GLY A CA 1
ATOM 775 C C . GLY A 1 94 ? -1.583 1.200 -14.178 1.00 85.19 94 GLY A C 1
ATOM 776 O O . GLY A 1 94 ? -1.870 1.678 -13.081 1.00 85.19 94 GLY A O 1
ATOM 777 N N . TRP A 1 95 ? -1.701 -0.100 -14.436 1.00 86.50 95 TRP A N 1
ATOM 778 C CA . TRP A 1 95 ? -2.185 -1.098 -13.482 1.00 86.50 95 TRP A CA 1
ATOM 779 C C . TRP A 1 95 ? -1.261 -1.275 -12.261 1.00 86.50 95 TRP A C 1
ATOM 781 O O . TRP A 1 95 ? -1.713 -1.693 -11.195 1.00 86.50 95 TRP A O 1
ATOM 791 N N . LEU A 1 96 ? 0.021 -0.917 -12.396 1.00 91.88 96 LEU A N 1
ATOM 792 C CA . LEU A 1 96 ? 1.046 -1.062 -11.360 1.00 91.88 96 LEU A CA 1
ATOM 793 C C . LEU A 1 96 ? 0.772 -0.147 -10.157 1.00 91.88 96 LEU A C 1
ATOM 795 O O . LEU A 1 96 ? 1.055 -0.534 -9.028 1.00 91.88 96 LEU A O 1
ATOM 799 N N . LYS A 1 97 ? 0.111 1.001 -10.362 1.00 91.75 97 LYS A N 1
ATOM 800 C CA . LYS A 1 97 ? -0.415 1.841 -9.273 1.00 91.75 97 LYS A CA 1
ATOM 801 C C . LYS A 1 97 ? -1.276 1.027 -8.303 1.00 91.75 97 LYS A C 1
ATOM 803 O O . LYS A 1 97 ? -1.087 1.102 -7.093 1.00 91.75 97 LYS A O 1
ATOM 808 N N . TYR A 1 98 ? -2.209 0.230 -8.825 1.00 92.00 98 TYR A N 1
ATOM 809 C CA . TYR A 1 98 ? -3.088 -0.596 -7.994 1.00 92.00 98 TYR A CA 1
ATOM 810 C C . TYR A 1 98 ? -2.332 -1.746 -7.334 1.00 92.00 98 TYR A C 1
ATOM 812 O O . TYR A 1 98 ? -2.625 -2.093 -6.196 1.00 92.00 98 TYR A O 1
ATOM 820 N N . VAL A 1 99 ? -1.320 -2.299 -8.006 1.00 92.12 99 VAL A N 1
ATOM 821 C CA . VAL A 1 99 ? -0.427 -3.290 -7.395 1.00 92.12 99 VAL A CA 1
ATOM 822 C C . VAL A 1 99 ? 0.317 -2.698 -6.208 1.00 92.12 99 VAL A C 1
ATOM 824 O O . VAL A 1 99 ? 0.375 -3.339 -5.167 1.00 92.12 99 VAL A O 1
ATOM 827 N N . ILE A 1 100 ? 0.847 -1.479 -6.329 1.00 91.44 100 ILE A N 1
ATOM 828 C CA . ILE A 1 100 ? 1.520 -0.790 -5.223 1.00 91.44 100 ILE A CA 1
ATOM 829 C C . ILE A 1 100 ? 0.550 -0.590 -4.065 1.00 91.44 100 ILE A C 1
ATOM 831 O O . ILE A 1 100 ? 0.902 -0.924 -2.943 1.00 91.44 100 ILE A O 1
ATOM 835 N N . LEU A 1 101 ? -0.681 -0.138 -4.333 1.00 92.44 101 LEU A N 1
ATOM 836 C CA . LEU A 1 101 ? -1.711 -0.013 -3.297 1.00 92.44 101 LEU A CA 1
ATOM 837 C C . LEU A 1 101 ? -1.968 -1.350 -2.587 1.00 92.44 101 LEU A C 1
ATOM 839 O O . LEU A 1 101 ? -2.000 -1.395 -1.360 1.00 92.44 101 LEU A O 1
ATOM 843 N N . ILE A 1 102 ? -2.077 -2.448 -3.340 1.00 91.38 102 ILE A N 1
ATOM 844 C CA . ILE A 1 102 ? -2.228 -3.792 -2.771 1.00 91.38 102 ILE A CA 1
ATOM 845 C C . ILE A 1 102 ? -0.995 -4.181 -1.943 1.00 91.38 102 ILE A C 1
ATOM 847 O O . ILE A 1 102 ? -1.147 -4.706 -0.847 1.00 91.38 102 ILE A O 1
ATOM 851 N N . LEU A 1 103 ? 0.226 -3.923 -2.418 1.00 91.81 103 LEU A N 1
ATOM 852 C CA . LEU A 1 103 ? 1.456 -4.241 -1.684 1.00 91.81 103 LEU A CA 1
ATOM 853 C C . LEU A 1 103 ? 1.585 -3.426 -0.395 1.00 91.81 103 LEU A C 1
ATOM 855 O O . LEU A 1 103 ? 1.944 -3.984 0.640 1.00 91.81 103 LEU A O 1
ATOM 859 N N . THR A 1 104 ? 1.254 -2.135 -0.433 1.00 92.94 104 THR A N 1
ATOM 860 C CA . THR A 1 104 ? 1.178 -1.284 0.758 1.00 92.94 104 THR A CA 1
ATOM 861 C C . THR A 1 104 ? 0.188 -1.860 1.759 1.00 92.94 104 THR A C 1
ATOM 863 O O . THR A 1 104 ? 0.513 -1.990 2.935 1.00 92.94 104 THR A O 1
ATOM 866 N N . GLU A 1 105 ? -0.982 -2.283 1.294 1.00 92.19 105 GLU A N 1
ATOM 867 C CA . GLU A 1 105 ? -1.996 -2.895 2.145 1.00 92.19 105 GLU A CA 1
ATOM 868 C C . GLU A 1 105 ? -1.516 -4.221 2.763 1.00 92.19 105 GLU A C 1
ATOM 870 O O . GLU A 1 105 ? -1.743 -4.484 3.942 1.00 92.19 105 GLU A O 1
ATOM 875 N N . VAL A 1 106 ? -0.777 -5.044 2.013 1.00 91.62 106 VAL A N 1
ATOM 876 C CA . VAL A 1 106 ? -0.152 -6.262 2.555 1.00 91.62 106 VAL A CA 1
ATOM 877 C C . VAL A 1 106 ? 0.869 -5.935 3.645 1.00 91.62 106 VAL A C 1
ATOM 879 O O . VAL A 1 106 ? 0.917 -6.633 4.659 1.00 91.62 106 VAL A O 1
ATOM 882 N N . ILE A 1 107 ? 1.656 -4.869 3.474 1.00 91.19 107 ILE A N 1
ATOM 883 C CA . ILE A 1 107 ? 2.598 -4.399 4.498 1.00 91.19 107 ILE A CA 1
ATOM 884 C C . ILE A 1 107 ? 1.835 -3.956 5.751 1.00 91.19 107 ILE A C 1
ATOM 886 O O . ILE A 1 107 ? 2.168 -4.399 6.848 1.00 91.19 107 ILE A O 1
ATOM 890 N N . VAL A 1 108 ? 0.790 -3.137 5.607 1.00 91.31 108 VAL A N 1
ATOM 891 C CA . VAL A 1 108 ? -0.036 -2.691 6.743 1.00 91.31 108 VAL A CA 1
ATOM 892 C C . VAL A 1 108 ? -0.642 -3.893 7.466 1.00 91.31 108 VAL A C 1
ATOM 894 O O . VAL A 1 108 ? -0.497 -4.020 8.683 1.00 91.31 108 VAL A O 1
ATOM 897 N N . PHE A 1 109 ? -1.239 -4.827 6.724 1.00 90.12 109 PHE A N 1
ATOM 898 C CA . PHE A 1 109 ? -1.801 -6.054 7.279 1.00 90.12 109 PHE A CA 1
ATOM 899 C C . PHE A 1 109 ? -0.761 -6.874 8.049 1.00 90.12 109 PHE A C 1
ATOM 901 O O . PHE A 1 109 ? -1.047 -7.347 9.149 1.00 90.12 109 PHE A O 1
ATOM 908 N N . HIS A 1 110 ? 0.447 -7.029 7.503 1.00 89.88 110 HIS A N 1
ATOM 909 C CA . HIS A 1 110 ? 1.532 -7.741 8.172 1.00 89.88 110 HIS A CA 1
ATOM 910 C C . HIS A 1 110 ? 1.887 -7.096 9.515 1.00 89.88 110 HIS A C 1
ATOM 912 O O . HIS A 1 110 ? 1.945 -7.788 10.530 1.00 89.88 110 HIS A O 1
ATOM 918 N N . PHE A 1 111 ? 2.062 -5.775 9.541 1.00 89.06 111 PHE A N 1
ATOM 919 C CA . PHE A 1 111 ? 2.439 -5.053 10.755 1.00 89.06 111 PHE A CA 1
ATOM 920 C C . PHE A 1 111 ? 1.342 -5.104 11.822 1.00 89.06 111 PHE A C 1
ATOM 922 O O . PHE A 1 111 ? 1.652 -5.346 12.986 1.00 89.06 111 PHE A O 1
ATOM 929 N N . VAL A 1 112 ? 0.073 -4.929 11.434 1.00 88.50 112 VAL A N 1
ATOM 930 C CA . VAL A 1 112 ? -1.080 -5.002 12.351 1.00 88.50 112 VAL A CA 1
ATOM 931 C C . VAL A 1 112 ? -1.262 -6.412 12.908 1.00 88.50 112 VAL A C 1
ATOM 933 O O . VAL A 1 112 ? -1.525 -6.594 14.094 1.00 88.50 112 VAL A O 1
ATOM 936 N N . ARG A 1 113 ? -1.098 -7.437 12.071 1.00 86.56 113 ARG A N 1
ATOM 937 C CA . ARG A 1 113 ? -1.192 -8.827 12.521 1.00 86.56 113 ARG A CA 1
ATOM 938 C C . ARG A 1 113 ? -0.055 -9.163 13.475 1.00 86.56 113 ARG A C 1
ATOM 940 O O . ARG A 1 113 ? -0.299 -9.697 14.549 1.00 86.56 113 ARG A O 1
ATOM 947 N N . ARG A 1 114 ? 1.175 -8.783 13.123 1.00 87.75 114 ARG A N 1
ATOM 948 C CA . ARG A 1 114 ? 2.355 -9.041 13.948 1.00 87.75 114 ARG A CA 1
ATOM 949 C C . ARG A 1 114 ? 2.295 -8.309 15.285 1.00 87.75 114 ARG A C 1
ATOM 951 O O . ARG A 1 114 ? 2.687 -8.879 16.298 1.00 87.75 114 ARG A O 1
ATOM 958 N N . SER A 1 115 ? 1.794 -7.073 15.317 1.00 89.56 115 SER A N 1
ATOM 959 C CA . SER A 1 115 ? 1.572 -6.365 16.581 1.00 89.56 115 SER A CA 1
ATOM 960 C C . SER A 1 115 ? 0.494 -7.049 17.422 1.00 89.56 115 SER A C 1
ATOM 962 O O . SER A 1 115 ? 0.707 -7.245 18.616 1.00 89.56 115 SER A O 1
ATOM 964 N N . SER A 1 116 ? -0.609 -7.490 16.810 1.00 86.81 116 SER A N 1
ATOM 965 C CA . SER A 1 116 ? -1.669 -8.235 17.500 1.00 86.81 116 SER A CA 1
ATOM 966 C C . SER A 1 116 ? -1.170 -9.561 18.081 1.00 86.81 116 SER A C 1
ATOM 968 O O . SER A 1 116 ? -1.445 -9.850 19.242 1.00 86.81 116 SER A O 1
ATOM 970 N N . GLU A 1 117 ? -0.390 -10.343 17.329 1.00 88.12 117 GLU A N 1
ATOM 971 C CA . GLU A 1 117 ? 0.224 -11.593 17.809 1.00 88.12 117 GLU A CA 1
ATOM 972 C C . GLU A 1 117 ? 1.094 -11.357 19.048 1.00 88.12 117 GLU A C 1
ATOM 974 O O . GLU A 1 117 ? 1.016 -12.101 20.021 1.00 88.12 117 GLU A O 1
ATOM 979 N N . ILE A 1 118 ? 1.907 -10.297 19.035 1.00 88.19 118 ILE A N 1
ATOM 980 C CA . ILE A 1 118 ? 2.808 -9.966 20.146 1.00 88.19 118 ILE A CA 1
ATOM 981 C C . ILE A 1 118 ? 2.032 -9.511 21.383 1.00 88.19 118 ILE A C 1
ATOM 983 O O . ILE A 1 118 ? 2.425 -9.840 22.499 1.00 88.19 118 ILE A O 1
ATOM 987 N N . LEU A 1 119 ? 0.946 -8.759 21.198 1.00 87.44 119 LEU A N 1
ATOM 988 C CA . LEU A 1 119 ? 0.136 -8.238 22.300 1.00 87.44 119 LEU A CA 1
ATOM 989 C C . LEU A 1 119 ? -0.803 -9.291 22.903 1.00 87.44 119 LEU A C 1
ATOM 991 O O . LEU A 1 119 ? -1.065 -9.255 24.101 1.00 87.44 119 LEU A O 1
ATOM 995 N N . THR A 1 120 ? -1.321 -10.212 22.090 1.00 86.81 120 THR A N 1
ATOM 996 C CA . THR A 1 120 ? -2.333 -11.198 22.514 1.00 86.81 120 THR A CA 1
ATOM 997 C C . THR A 1 120 ? -1.762 -12.592 22.766 1.00 86.81 120 THR A C 1
ATOM 999 O O . THR A 1 120 ? -2.427 -13.419 23.386 1.00 86.81 120 THR A O 1
ATOM 1002 N N . GLY A 1 121 ? -0.552 -12.879 22.276 1.00 84.00 121 GLY A N 1
ATOM 1003 C CA . GLY A 1 121 ? 0.070 -14.203 22.338 1.00 84.00 121 GLY A CA 1
ATOM 1004 C C . GLY A 1 121 ? -0.587 -15.255 21.435 1.00 84.00 121 GLY A C 1
ATOM 1005 O O . GLY A 1 121 ? -0.164 -16.409 21.444 1.00 84.00 121 GLY A O 1
ATOM 1006 N N . GLN A 1 122 ? -1.608 -14.889 20.654 1.00 80.25 122 GLN A N 1
ATOM 1007 C CA . GLN A 1 122 ? -2.288 -15.799 19.737 1.00 80.25 122 GLN A CA 1
ATOM 1008 C C . GLN A 1 122 ? -1.587 -15.766 18.379 1.00 80.25 122 GLN A C 1
ATOM 1010 O O . GLN A 1 122 ? -1.520 -14.720 17.739 1.00 80.25 122 GLN A O 1
ATOM 1015 N N . GLY A 1 123 ? -1.052 -16.908 17.941 1.00 69.44 123 GLY A N 1
ATOM 1016 C CA . GLY A 1 123 ? -0.499 -17.046 16.596 1.00 69.44 123 GLY A CA 1
ATOM 1017 C C . GLY A 1 123 ? -1.629 -17.072 15.573 1.00 69.44 123 GLY A C 1
ATOM 1018 O O . GLY A 1 123 ? -2.506 -17.931 15.659 1.00 69.44 123 GLY A O 1
ATOM 1019 N N . GLU A 1 124 ? -1.628 -16.150 14.610 1.00 65.00 124 GLU A N 1
ATOM 1020 C CA . GLU A 1 124 ? -2.660 -16.128 13.579 1.00 65.00 124 GLU A CA 1
ATOM 1021 C C . GLU A 1 124 ? -2.104 -16.520 12.191 1.00 65.00 124 GLU A C 1
ATOM 1023 O O . GLU A 1 124 ? -1.204 -15.886 11.644 1.00 65.00 124 GLU A O 1
ATOM 1028 N N . ASP A 1 125 ? -2.747 -17.469 11.503 1.00 72.31 125 ASP A N 1
ATOM 1029 C CA . ASP A 1 125 ? -2.294 -18.016 10.207 1.00 72.31 125 ASP A CA 1
ATOM 1030 C C . ASP A 1 125 ? -2.078 -16.984 9.081 1.00 72.31 125 ASP A C 1
ATOM 1032 O O . ASP A 1 125 ? -3.027 -16.358 8.604 1.00 72.31 125 ASP A O 1
ATOM 1036 N N . ALA A 1 126 ? -0.860 -16.873 8.545 1.00 74.00 126 ALA A N 1
ATOM 1037 C CA . ALA A 1 126 ? -0.468 -15.949 7.465 1.00 74.00 126 ALA A CA 1
ATOM 1038 C C . ALA A 1 126 ? -1.022 -16.299 6.052 1.00 74.00 126 ALA A C 1
ATOM 1040 O O . ALA A 1 126 ? -0.390 -16.048 5.021 1.00 74.00 126 ALA A O 1
ATOM 1041 N N . SER A 1 127 ? -2.213 -16.896 5.976 1.00 84.44 127 SER A N 1
ATOM 1042 C CA . SER A 1 127 ? -2.841 -17.344 4.730 1.00 84.44 127 SER A CA 1
ATOM 1043 C C . SER A 1 127 ? -3.465 -16.198 3.927 1.00 84.44 127 SER A C 1
ATOM 1045 O O . SER A 1 127 ? -4.021 -15.245 4.480 1.00 84.44 127 SER A O 1
ATOM 1047 N N . PHE A 1 128 ? -3.467 -16.339 2.597 1.00 84.31 128 PHE A N 1
ATOM 1048 C CA . PHE A 1 128 ? -4.165 -15.430 1.681 1.00 84.31 128 PHE A CA 1
ATOM 1049 C C . PHE A 1 128 ? -5.663 -15.319 1.997 1.00 84.31 128 PHE A C 1
ATOM 1051 O O . PHE A 1 128 ? -6.246 -14.242 1.903 1.00 84.31 128 PHE A O 1
ATOM 1058 N N . LYS A 1 129 ? -6.290 -16.419 2.435 1.00 87.69 129 LYS A N 1
ATOM 1059 C CA . LYS A 1 129 ? -7.704 -16.424 2.836 1.00 87.69 129 LYS A CA 1
ATOM 1060 C C . LYS A 1 129 ? -7.943 -15.504 4.032 1.00 87.69 129 LYS A C 1
ATOM 1062 O O . LYS A 1 129 ? -8.955 -14.807 4.070 1.00 87.69 129 LYS A O 1
ATOM 1067 N N . THR A 1 130 ? -7.012 -15.477 4.983 1.00 87.88 130 THR A N 1
ATOM 1068 C CA . THR A 1 130 ? -7.114 -14.607 6.155 1.00 87.88 130 THR A CA 1
ATOM 1069 C C . THR A 1 130 ? -6.920 -13.146 5.778 1.00 87.88 130 THR A C 1
ATOM 1071 O O . THR A 1 130 ? -7.688 -12.299 6.235 1.00 87.88 130 THR A O 1
ATOM 1074 N N . PHE A 1 131 ? -5.974 -12.865 4.878 1.00 88.25 131 PHE A N 1
ATOM 1075 C CA . PHE A 1 131 ? -5.798 -11.537 4.291 1.00 88.25 131 PHE A CA 1
ATOM 1076 C C . PHE A 1 131 ? -7.078 -11.056 3.589 1.00 88.25 131 PHE A C 1
ATOM 1078 O O . PHE A 1 131 ? -7.630 -10.026 3.967 1.00 88.25 131 PHE A O 1
ATOM 1085 N N . LEU A 1 132 ? -7.628 -11.829 2.644 1.00 88.88 132 LEU A N 1
ATOM 1086 C CA . LEU A 1 132 ? -8.877 -11.472 1.957 1.00 88.88 132 LEU A CA 1
ATOM 1087 C C . LEU A 1 132 ? -10.067 -11.348 2.913 1.00 88.88 132 LEU A C 1
ATOM 1089 O O . LEU A 1 132 ? -10.923 -10.481 2.738 1.00 88.88 132 LEU A O 1
ATOM 1093 N N . GLY A 1 133 ? -10.129 -12.199 3.937 1.00 91.25 133 GLY A N 1
ATOM 1094 C CA . GLY A 1 133 ? -11.137 -12.110 4.986 1.00 91.25 133 GLY A CA 1
ATOM 1095 C C . GLY A 1 133 ? -11.059 -10.782 5.739 1.00 91.25 133 GLY A C 1
ATOM 1096 O O . GLY A 1 133 ? -12.092 -10.151 5.964 1.00 91.25 133 GLY A O 1
ATOM 1097 N N . ALA A 1 134 ? -9.852 -10.333 6.087 1.00 88.44 134 ALA A N 1
ATOM 1098 C CA . ALA A 1 134 ? -9.630 -9.033 6.713 1.00 88.44 134 ALA A CA 1
ATOM 1099 C C . ALA A 1 134 ? -10.006 -7.878 5.776 1.00 88.44 134 ALA A C 1
ATOM 1101 O O . ALA A 1 134 ? -10.764 -7.001 6.189 1.00 88.44 134 ALA A O 1
ATOM 1102 N N . GLN A 1 135 ? -9.601 -7.938 4.504 1.00 91.12 135 GLN A N 1
ATOM 1103 C CA . GLN A 1 135 ? -9.968 -6.928 3.505 1.00 91.12 135 GLN A CA 1
ATOM 1104 C C . GLN A 1 135 ? -11.481 -6.800 3.337 1.00 91.12 135 GLN A C 1
ATOM 1106 O O . GLN A 1 135 ? -12.039 -5.705 3.372 1.00 91.12 135 GLN A O 1
ATOM 1111 N N . LYS A 1 136 ? -12.189 -7.931 3.262 1.00 93.56 136 LYS A N 1
ATOM 1112 C CA . LYS A 1 136 ? -13.652 -7.942 3.193 1.00 93.56 136 LYS A CA 1
ATOM 1113 C C . LYS A 1 136 ? -14.291 -7.298 4.427 1.00 93.56 136 LYS A C 1
ATOM 1115 O O . LYS A 1 136 ? -15.293 -6.596 4.291 1.00 93.56 136 LYS A O 1
ATOM 1120 N N . ARG A 1 137 ? -13.742 -7.524 5.630 1.00 93.25 137 ARG A N 1
ATOM 1121 C CA . ARG A 1 137 ? -14.225 -6.863 6.856 1.00 93.25 137 ARG A CA 1
ATOM 1122 C C . ARG A 1 137 ? -13.985 -5.355 6.804 1.00 93.25 137 ARG A C 1
ATOM 1124 O O . ARG A 1 137 ? -14.912 -4.614 7.111 1.00 93.25 137 ARG A O 1
ATOM 1131 N N . MET A 1 138 ? -12.804 -4.915 6.374 1.00 91.88 138 MET A N 1
ATOM 1132 C CA . MET A 1 138 ? -12.462 -3.495 6.260 1.00 91.88 138 MET A CA 1
ATOM 1133 C C . MET A 1 138 ? -13.382 -2.772 5.269 1.00 91.88 138 MET A C 1
ATOM 1135 O O . MET A 1 138 ? -14.024 -1.795 5.643 1.00 91.88 138 MET A O 1
ATOM 1139 N N . ILE A 1 139 ? -13.558 -3.315 4.059 1.00 93.94 139 ILE A N 1
ATOM 1140 C CA . ILE A 1 139 ? -14.476 -2.761 3.049 1.00 93.94 139 ILE A CA 1
ATOM 1141 C C . ILE A 1 139 ? -15.908 -2.686 3.595 1.00 93.94 139 ILE A C 1
ATOM 1143 O O . ILE A 1 139 ? -16.594 -1.683 3.414 1.00 93.94 139 ILE A O 1
ATOM 1147 N N . LYS A 1 140 ? -16.364 -3.717 4.318 1.00 94.75 140 LYS A N 1
ATOM 1148 C CA . LYS A 1 140 ? -17.696 -3.719 4.940 1.00 94.75 140 LYS A CA 1
ATOM 1149 C C . LYS A 1 140 ? -17.852 -2.612 5.987 1.00 94.75 140 LYS A C 1
ATOM 1151 O O . LYS A 1 140 ? -18.927 -2.023 6.072 1.00 94.75 140 LYS A O 1
ATOM 1156 N N . VAL A 1 141 ? -16.824 -2.348 6.793 1.00 95.56 141 VAL A N 1
ATOM 1157 C CA . VAL A 1 141 ? -16.839 -1.262 7.787 1.00 95.56 141 VAL A CA 1
ATOM 1158 C C . VAL A 1 141 ? -16.865 0.098 7.093 1.00 95.56 141 VAL A C 1
ATOM 1160 O O . VAL A 1 141 ? -17.706 0.920 7.442 1.00 95.56 141 VAL A O 1
ATOM 1163 N N . VAL A 1 142 ? -16.033 0.302 6.068 1.00 94.56 142 VAL A N 1
ATOM 1164 C CA . VAL A 1 142 ? -15.996 1.551 5.287 1.00 94.56 142 VAL A CA 1
ATOM 1165 C C . VAL A 1 142 ? -17.345 1.833 4.626 1.00 94.56 142 VAL A C 1
ATOM 1167 O O . VAL A 1 142 ? -17.875 2.929 4.767 1.00 94.56 142 VAL A O 1
ATOM 1170 N N . LEU A 1 143 ? -17.956 0.834 3.980 1.00 94.75 143 LEU A N 1
ATOM 1171 C CA . LEU A 1 143 ? -19.279 0.987 3.367 1.00 94.75 143 LEU A CA 1
ATOM 1172 C C . LEU A 1 143 ? -20.360 1.344 4.394 1.00 94.75 143 LEU A C 1
ATOM 1174 O O . LEU A 1 143 ? -21.211 2.185 4.122 1.00 94.75 143 LEU A O 1
ATOM 1178 N N . ARG A 1 144 ? -20.329 0.733 5.584 1.00 94.12 144 ARG A N 1
ATOM 1179 C CA . ARG A 1 144 ? -21.268 1.069 6.666 1.00 94.12 144 ARG A CA 1
ATOM 1180 C C . ARG A 1 144 ? -21.078 2.499 7.162 1.00 94.12 144 ARG A C 1
ATOM 1182 O O . ARG A 1 144 ? -22.070 3.189 7.365 1.00 94.12 144 ARG A O 1
ATOM 1189 N N . ALA A 1 145 ? -19.832 2.928 7.348 1.00 95.31 145 ALA A N 1
ATOM 1190 C CA . ALA A 1 145 ? -19.517 4.285 7.777 1.00 95.31 145 ALA A CA 1
ATOM 1191 C C . ALA A 1 145 ? -19.987 5.318 6.744 1.00 95.31 145 ALA A C 1
ATOM 1193 O O . ALA A 1 145 ? -20.663 6.270 7.113 1.00 95.31 145 ALA A O 1
ATOM 1194 N N . TRP A 1 146 ? -19.731 5.069 5.458 1.00 95.75 146 TRP A N 1
ATOM 1195 C CA . TRP A 1 146 ? -20.179 5.934 4.367 1.00 95.75 146 TRP A CA 1
ATOM 1196 C C . TRP A 1 146 ? -21.710 6.042 4.286 1.00 95.75 146 TRP A C 1
ATOM 1198 O O . TRP A 1 146 ? -22.254 7.132 4.129 1.00 95.75 146 TRP A O 1
ATOM 1208 N N . VAL A 1 147 ? -22.436 4.931 4.466 1.00 96.00 147 VAL A N 1
ATOM 1209 C CA . VAL A 1 147 ? -23.910 4.954 4.520 1.00 96.00 147 VAL A CA 1
ATOM 1210 C C . VAL A 1 147 ? -24.417 5.767 5.711 1.00 96.00 147 VAL A C 1
ATOM 1212 O O . VAL A 1 147 ? -25.344 6.559 5.556 1.00 96.00 147 VAL A O 1
ATOM 1215 N N . LEU A 1 148 ? -23.814 5.604 6.890 1.00 94.19 148 LEU A N 1
ATOM 1216 C CA . LEU A 1 148 ? -24.176 6.397 8.066 1.00 94.19 148 LEU A CA 1
ATOM 1217 C C . LEU A 1 148 ? -23.887 7.887 7.848 1.00 94.19 148 LEU A C 1
ATOM 1219 O O . LEU A 1 148 ? -24.731 8.717 8.172 1.00 94.19 148 LEU A O 1
ATOM 1223 N N . GLU A 1 149 ? -22.742 8.227 7.257 1.00 95.19 149 GLU A N 1
ATOM 1224 C CA . GLU A 1 149 ? -22.379 9.602 6.911 1.00 95.19 149 GLU A CA 1
ATOM 1225 C C . GLU A 1 149 ? -23.414 10.240 5.979 1.00 95.19 149 GLU A C 1
ATOM 1227 O O . GLU A 1 149 ? -23.874 11.348 6.252 1.00 95.19 149 GLU A O 1
ATOM 1232 N N . MET A 1 150 ? -23.858 9.531 4.935 1.00 92.94 150 MET A N 1
ATOM 1233 C CA . MET A 1 150 ? -24.911 10.023 4.038 1.00 92.94 150 MET A CA 1
ATOM 1234 C C . MET A 1 150 ? -26.224 10.310 4.777 1.00 92.94 150 MET A C 1
ATOM 1236 O O . MET A 1 150 ? -26.866 11.331 4.527 1.00 92.94 150 MET A O 1
ATOM 1240 N N . ILE A 1 151 ? -26.620 9.440 5.711 1.00 94.56 151 ILE A N 1
ATOM 1241 C CA . ILE A 1 151 ? -27.836 9.634 6.513 1.00 94.56 151 ILE A CA 1
ATOM 1242 C C . ILE A 1 151 ? -27.695 10.880 7.399 1.00 94.56 151 ILE A C 1
ATOM 1244 O O . ILE A 1 151 ? -28.567 11.748 7.381 1.00 94.56 151 ILE A O 1
ATOM 1248 N N . PHE A 1 152 ? -26.594 11.001 8.145 1.00 93.38 152 PHE A N 1
ATOM 1249 C CA . PHE A 1 152 ? -26.381 12.126 9.059 1.00 93.38 152 PHE A CA 1
ATOM 1250 C C . PHE A 1 152 ? -26.231 13.465 8.336 1.00 93.38 152 PHE A C 1
ATOM 1252 O O . PHE A 1 152 ? -26.810 14.454 8.777 1.00 93.38 152 PHE A O 1
ATOM 1259 N N . THR A 1 153 ? -25.499 13.507 7.222 1.00 91.69 153 THR A N 1
A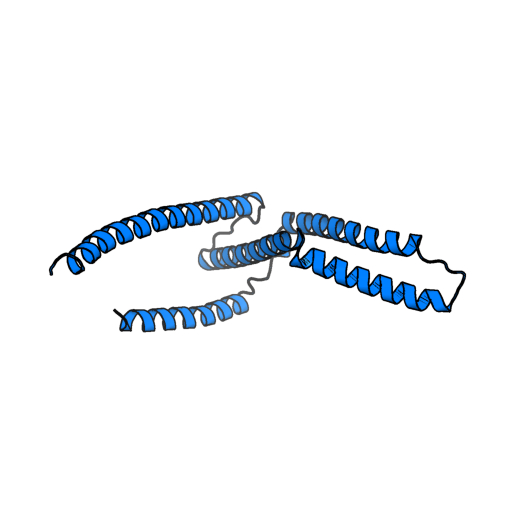TOM 1260 C CA . THR A 1 153 ? -25.334 14.730 6.419 1.00 91.69 153 THR A CA 1
ATOM 1261 C C . THR A 1 153 ? -26.657 15.185 5.806 1.00 91.69 153 THR A C 1
ATOM 1263 O O . THR A 1 153 ? -26.962 16.377 5.838 1.00 91.69 153 THR A O 1
ATOM 1266 N N . THR A 1 154 ? -27.498 14.252 5.347 1.00 92.06 154 THR A N 1
ATOM 1267 C CA . THR A 1 154 ? -28.848 14.564 4.847 1.00 92.06 154 THR A CA 1
ATOM 1268 C C . THR A 1 154 ? -29.754 15.092 5.962 1.00 92.06 154 THR A C 1
ATOM 1270 O O . THR A 1 154 ? -30.405 16.121 5.788 1.00 92.06 154 THR A O 1
ATOM 1273 N N . LEU A 1 155 ? -29.773 14.438 7.131 1.00 90.69 155 LEU A N 1
ATOM 1274 C CA . LEU A 1 155 ? -30.559 14.888 8.287 1.00 90.69 155 LEU A CA 1
ATOM 1275 C C . LEU A 1 155 ? -30.126 16.277 8.769 1.00 90.69 155 LEU A C 1
ATOM 1277 O O . LEU A 1 155 ? -30.973 17.138 8.999 1.00 90.69 155 LEU A O 1
ATOM 1281 N N . ALA A 1 156 ? -28.817 16.515 8.878 1.00 87.50 156 ALA A N 1
ATOM 1282 C CA . ALA A 1 156 ? -28.277 17.821 9.238 1.00 87.50 156 ALA A CA 1
ATOM 1283 C C . ALA A 1 156 ? -28.670 18.897 8.213 1.00 87.50 156 ALA A C 1
ATOM 1285 O O . ALA A 1 156 ? -29.054 19.995 8.607 1.00 87.50 156 ALA A O 1
ATOM 1286 N N . GLY A 1 157 ? -28.646 18.571 6.915 1.00 87.94 157 GLY A N 1
ATOM 1287 C CA . GLY A 1 157 ? -29.097 19.466 5.849 1.00 87.94 157 GLY A CA 1
ATOM 1288 C C . GLY A 1 157 ? -30.574 19.852 5.967 1.00 87.94 157 GLY A C 1
ATOM 1289 O O . GLY A 1 157 ? -30.906 21.023 5.812 1.00 87.94 157 GLY A O 1
ATOM 1290 N N . ILE A 1 158 ? -31.455 18.904 6.307 1.00 89.50 158 ILE A N 1
ATOM 1291 C CA . ILE A 1 158 ? -32.885 19.181 6.535 1.00 89.50 158 ILE A CA 1
ATOM 1292 C C . ILE A 1 158 ? -33.074 20.106 7.745 1.00 89.50 158 ILE A C 1
ATOM 1294 O O . ILE A 1 158 ? -33.787 21.101 7.650 1.00 89.50 158 ILE A O 1
ATOM 1298 N N . VAL A 1 159 ? -32.416 19.808 8.871 1.00 85.31 159 VAL A N 1
ATOM 1299 C CA . VAL A 1 159 ? -32.521 20.611 10.103 1.00 85.31 159 VAL A CA 1
ATOM 1300 C C . VAL A 1 159 ? -32.006 22.035 9.884 1.00 85.31 159 VAL A C 1
ATOM 1302 O O . VAL A 1 159 ? -32.684 22.994 10.245 1.00 85.31 159 VAL A O 1
ATOM 1305 N N . LEU A 1 160 ? -30.841 22.187 9.249 1.00 81.38 160 LEU A N 1
ATOM 1306 C CA . LEU A 1 160 ? -30.289 23.500 8.908 1.00 81.38 160 LEU A CA 1
ATOM 1307 C C . LEU A 1 160 ? -31.154 24.237 7.881 1.00 81.38 160 LEU A C 1
ATOM 1309 O O . LEU A 1 160 ? -31.287 25.451 7.975 1.00 81.38 160 LEU A O 1
ATOM 1313 N N . GLY A 1 161 ? -31.777 23.522 6.940 1.00 78.00 161 GLY A N 1
ATOM 1314 C CA . GLY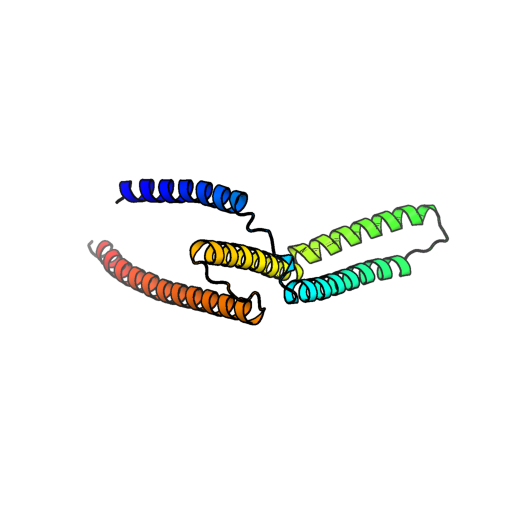 A 1 161 ? -32.727 24.094 5.988 1.00 78.00 161 GLY A CA 1
ATOM 1315 C C . GLY A 1 161 ? -33.959 24.687 6.672 1.00 78.00 161 GLY A C 1
ATOM 1316 O O . GLY A 1 161 ? -34.352 25.798 6.341 1.00 78.00 161 GLY A O 1
ATOM 1317 N N . ILE A 1 162 ? -34.526 24.000 7.669 1.00 79.44 162 ILE A N 1
ATOM 1318 C CA . ILE A 1 162 ? -35.653 24.519 8.463 1.00 79.44 162 ILE A CA 1
ATOM 1319 C C . ILE A 1 162 ? -35.228 25.777 9.235 1.00 79.44 162 ILE A C 1
ATOM 1321 O O . ILE A 1 162 ? -35.883 26.808 9.135 1.00 79.44 162 ILE A O 1
ATOM 1325 N N . ILE A 1 163 ? -34.091 25.725 9.935 1.00 76.25 163 ILE A N 1
ATOM 1326 C CA . ILE A 1 163 ? -33.587 26.845 10.750 1.00 76.25 163 ILE A CA 1
ATOM 1327 C C . ILE A 1 163 ? -33.191 28.056 9.880 1.00 76.25 163 ILE A C 1
ATOM 1329 O O . ILE A 1 163 ? -33.399 29.201 10.274 1.00 76.25 163 ILE A O 1
ATOM 1333 N N . SER A 1 164 ? -32.633 27.828 8.687 1.00 60.94 164 SER A N 1
ATOM 1334 C CA . SER A 1 164 ? -32.222 28.894 7.763 1.00 60.94 164 SER A CA 1
ATOM 1335 C C . SER A 1 164 ? -33.391 29.522 6.997 1.00 60.94 164 SER A C 1
ATOM 1337 O O . SER A 1 164 ? -33.262 30.666 6.564 1.00 60.94 164 SER A O 1
ATOM 1339 N N . LEU A 1 165 ? -34.504 28.803 6.804 1.00 56.66 165 LEU A N 1
ATOM 1340 C CA . LEU A 1 165 ? -35.713 29.345 6.174 1.00 56.66 165 LEU A CA 1
ATOM 1341 C C . LEU A 1 165 ? -36.517 30.246 7.121 1.00 56.66 165 LEU A C 1
ATOM 1343 O O . LEU A 1 165 ? -37.235 31.109 6.626 1.00 56.66 165 LEU A O 1
ATOM 1347 N N . ASP A 1 166 ? -36.357 30.111 8.440 1.00 55.34 166 ASP A N 1
ATOM 1348 C CA . ASP A 1 166 ? -36.970 31.033 9.408 1.00 55.34 166 ASP A CA 1
ATOM 1349 C C . ASP A 1 166 ? -36.218 32.375 9.504 1.00 55.34 166 ASP A C 1
ATOM 1351 O O . ASP A 1 166 ? -36.842 33.403 9.736 1.00 55.34 166 ASP A O 1
ATOM 1355 N N . PHE A 1 167 ? -34.905 32.424 9.235 1.00 56.06 167 PHE A N 1
ATOM 1356 C CA . PHE A 1 167 ? -34.139 33.687 9.250 1.00 56.06 167 PHE A CA 1
ATOM 1357 C C . PHE A 1 167 ? -34.437 34.615 8.051 1.00 56.06 167 PHE A C 1
ATOM 1359 O O . PHE A 1 167 ? -34.160 35.808 8.107 1.00 56.06 167 PHE A O 1
ATOM 1366 N N . LEU A 1 168 ? -35.001 34.083 6.958 1.00 55.47 168 LEU A N 1
ATOM 1367 C CA . LEU A 1 168 ? -35.399 34.842 5.758 1.00 55.47 168 LEU A CA 1
ATOM 1368 C C . LEU A 1 168 ? -36.909 35.133 5.699 1.00 55.47 168 LEU A C 1
ATOM 1370 O O . LEU A 1 168 ? -37.396 35.609 4.671 1.00 55.47 168 LEU A O 1
ATOM 1374 N N . LYS A 1 169 ? -37.661 34.817 6.762 1.00 47.75 169 LYS A N 1
ATOM 1375 C CA . LYS A 1 169 ? -39.129 34.878 6.777 1.00 47.75 169 LYS A CA 1
ATOM 1376 C C . LYS A 1 169 ? -39.706 35.898 7.762 1.00 47.75 169 LYS A C 1
ATOM 1378 O O . LYS A 1 169 ? -40.865 35.771 8.134 1.00 47.75 169 LYS A O 1
ATOM 1383 N N . ASP A 1 170 ? -38.955 36.940 8.098 1.00 40.91 170 ASP A N 1
ATOM 1384 C CA . ASP A 1 170 ? -39.516 38.153 8.696 1.00 40.91 170 ASP A CA 1
ATOM 1385 C C . ASP A 1 170 ? -39.074 39.378 7.866 1.00 40.91 170 ASP A C 1
ATOM 1387 O O . ASP A 1 170 ? -37.878 39.496 7.579 1.00 40.91 170 ASP A O 1
ATOM 1391 N N . PRO A 1 171 ? -40.004 40.243 7.403 1.00 45.16 171 PRO A N 1
ATOM 1392 C CA . PRO A 1 171 ? -39.670 41.539 6.809 1.00 45.16 171 PRO A CA 1
ATOM 1393 C C . PRO A 1 171 ? -39.113 42.538 7.833 1.00 45.16 171 PRO A C 1
ATOM 1395 O O . PRO A 1 171 ? -39.526 42.487 9.014 1.00 45.16 171 PRO A O 1
#

pLDDT: mean 84.93, std 10.47, range [40.91, 96.0]